Protein AF-A0A7S0VLB4-F1 (afdb_monomer_lite)

Secondary structure (DSSP, 8-state):
-PPPPPPP----------TT--------------PPPPPPP-----HHHHHHHHHHS-S--BTTB----HHHHHHHH---S---HHHHHHHHHS-PPP---HHHHHHHHHT--S--S---SS------TTSHHHHHHHHHHHHHHHHHHHHHHTHHHHHHHHHHHHT--HHHHHHPPP-

Organism: NCBI:txid51329

Foldseek 3Di:
DDDDDDDDDDDDDDDDDDPPDDDDDDDDDDDPPPDPPDDPDPPPPPVVVLVLCVVQAPNDDDPPDDDHDLLNVLVVQDDDPDSDLQRSCCVQVVDGADDDDPVVLVCLLQLNDPDCPDPPVDDPDDSPPPRNVVSVVSVVVSVVSSVVSCVSSCPQVVLVVVCVVVVHDSVCSSRDDDD

pLDDT: mean 72.42, std 20.47, range [33.12, 95.69]

Sequence (179 aa):
PPLPPPPSYDHHHQDQSNPYAIKASEPNPTTHHTLPPTPPPPTTTNDSKDSWALNHNCAINLSGRLILNGWRLMRGELKLQSFSLEAVAAAALGRVIPSFPPSVMAKWFRGEDPHPSHQTPSAPLQRTKTSRWRCLKHLAVRTRCTLVILDQLDILGRAAEMARTYGIDLNAVLTRGSQ

InterPro domains:
  IPR012337 Ribonuclease H-like superfamily [SSF53098] (45-179)
  IPR030559 DNA polymerase zeta catalytic subunit [PTHR45812] (46-179)
  IPR036397 Ribonuclease H superfamily [G3DSA:3.30.420.10] (30-179)

Structure (mmCIF, N/CA/C/O backbone):
data_AF-A0A7S0VLB4-F1
#
_entry.id   AF-A0A7S0VLB4-F1
#
loop_
_atom_site.group_PDB
_atom_site.id
_atom_site.type_symbol
_atom_site.label_atom_id
_atom_site.label_alt_id
_atom_site.label_comp_id
_atom_site.label_asym_id
_atom_site.label_entity_id
_atom_site.label_seq_id
_atom_site.pdbx_PDB_ins_code
_atom_site.Cartn_x
_atom_site.Cartn_y
_atom_site.Cartn_z
_atom_site.occupancy
_atom_site.B_iso_or_equiv
_atom_site.auth_seq_id
_atom_site.auth_comp_id
_atom_site.auth_asym_id
_atom_site.auth_atom_id
_atom_site.pdbx_PDB_model_num
ATOM 1 N N . PRO A 1 1 ? 41.971 6.106 68.421 1.00 50.34 1 PRO A N 1
ATOM 2 C CA . PRO A 1 1 ? 43.074 5.114 68.368 1.00 50.34 1 PRO A CA 1
ATOM 3 C C . PRO A 1 1 ? 43.172 4.505 66.957 1.00 50.34 1 PRO A C 1
ATOM 5 O O . PRO A 1 1 ? 42.191 3.927 66.497 1.00 50.34 1 PRO A O 1
ATOM 8 N N . PRO A 1 2 ? 44.281 4.726 66.231 1.00 52.22 2 PRO A N 1
ATOM 9 C CA . PRO A 1 2 ? 44.444 4.245 64.861 1.00 52.22 2 PRO A CA 1
ATOM 10 C C . PRO A 1 2 ? 44.832 2.757 64.824 1.00 52.22 2 PRO A C 1
ATOM 12 O O . PRO A 1 2 ? 45.517 2.262 65.718 1.00 52.22 2 PRO A O 1
ATOM 15 N N . LEU A 1 3 ? 44.356 2.055 63.794 1.00 59.00 3 LEU A N 1
ATOM 16 C CA . LEU 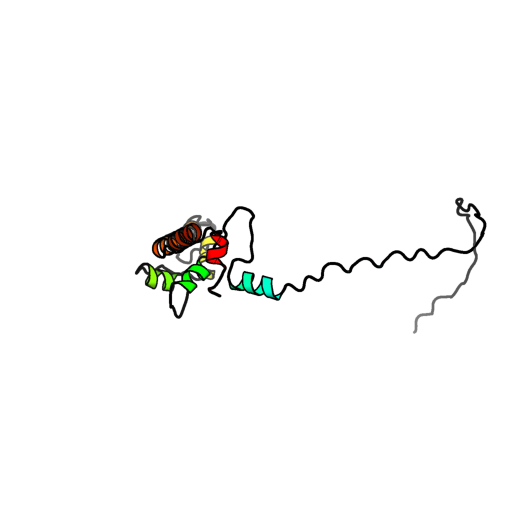A 1 3 ? 44.634 0.640 63.521 1.00 59.00 3 LEU A CA 1
ATOM 17 C C . LEU A 1 3 ? 46.099 0.430 63.072 1.00 59.00 3 LEU A C 1
ATOM 19 O O . LEU A 1 3 ? 46.639 1.302 62.388 1.00 59.00 3 LEU A O 1
ATOM 23 N N . PRO A 1 4 ? 46.741 -0.702 63.423 1.00 69.50 4 PRO A N 1
ATOM 24 C CA . PRO A 1 4 ? 48.132 -0.977 63.062 1.00 69.50 4 PRO A CA 1
ATOM 25 C C . PRO A 1 4 ? 48.292 -1.449 61.598 1.00 69.50 4 PRO A C 1
ATOM 27 O O . PRO A 1 4 ? 47.367 -2.053 61.048 1.00 69.50 4 PRO A O 1
ATOM 30 N N . PRO A 1 5 ? 49.457 -1.205 60.962 1.00 68.12 5 PRO A N 1
ATOM 31 C CA . PRO A 1 5 ? 49.739 -1.637 59.591 1.00 68.12 5 PRO A CA 1
ATOM 32 C C . PRO A 1 5 ? 50.085 -3.139 59.498 1.00 68.12 5 PRO A C 1
ATOM 34 O O . PRO A 1 5 ? 50.626 -3.699 60.456 1.00 68.12 5 PRO A O 1
ATOM 37 N N . PRO A 1 6 ? 49.818 -3.803 58.354 1.00 64.25 6 PRO A N 1
ATOM 38 C CA . PRO A 1 6 ? 50.181 -5.203 58.146 1.00 64.25 6 PRO A CA 1
ATOM 39 C C . PRO A 1 6 ? 51.679 -5.387 57.815 1.00 64.25 6 PRO A C 1
ATOM 41 O O . PRO A 1 6 ? 52.291 -4.493 57.225 1.00 64.25 6 PRO A O 1
ATOM 44 N N . PRO A 1 7 ? 52.276 -6.543 58.172 1.00 52.00 7 PRO A N 1
ATOM 45 C CA . PRO A 1 7 ? 53.705 -6.798 58.015 1.00 52.00 7 PRO A CA 1
ATOM 46 C C . PRO A 1 7 ? 54.086 -7.220 56.588 1.00 52.00 7 PRO A C 1
ATOM 48 O O . PRO A 1 7 ? 53.443 -8.077 55.983 1.00 52.00 7 PRO A O 1
ATOM 51 N N . SER A 1 8 ? 55.190 -6.659 56.093 1.00 44.50 8 SER A N 1
ATOM 52 C CA . SER A 1 8 ? 55.935 -7.159 54.935 1.00 44.50 8 SER A CA 1
ATOM 53 C C . SER A 1 8 ? 56.694 -8.429 55.313 1.00 44.50 8 SER A C 1
ATOM 55 O O . SER A 1 8 ? 57.461 -8.397 56.273 1.00 44.50 8 SER A O 1
ATOM 57 N N . TYR A 1 9 ? 56.543 -9.511 54.546 1.00 40.62 9 TYR A N 1
ATOM 58 C CA . TYR A 1 9 ? 57.509 -10.611 54.543 1.00 40.62 9 TYR A CA 1
ATOM 59 C C . TYR A 1 9 ? 57.720 -11.145 53.129 1.00 40.62 9 TYR A C 1
ATOM 61 O O . TYR A 1 9 ? 56.788 -11.576 52.452 1.00 40.62 9 TYR A O 1
ATOM 69 N N . ASP A 1 10 ? 58.983 -11.065 52.726 1.00 33.12 10 ASP A N 1
ATOM 70 C CA . ASP A 1 10 ? 59.557 -11.517 51.471 1.00 33.12 10 ASP A CA 1
ATOM 71 C C . ASP A 1 10 ? 60.026 -12.979 51.591 1.00 33.12 10 ASP A C 1
ATOM 73 O O . ASP A 1 10 ? 60.598 -13.371 52.605 1.00 33.12 10 ASP A O 1
ATOM 77 N N . HIS A 1 11 ? 59.766 -13.732 50.519 1.00 41.62 11 HIS A N 1
ATOM 78 C CA . HIS A 1 11 ? 60.449 -14.909 49.963 1.00 41.62 11 HIS A CA 1
ATOM 79 C C . HIS A 1 11 ? 61.017 -16.011 50.877 1.00 41.62 11 HIS A C 1
ATOM 81 O O . HIS A 1 11 ? 62.011 -15.816 51.560 1.00 41.62 11 HIS A O 1
ATOM 87 N N . HIS A 1 12 ? 60.567 -17.252 50.637 1.00 35.38 12 HIS A N 1
ATOM 88 C CA . HIS A 1 12 ? 61.492 -18.350 50.320 1.00 35.38 12 HIS A CA 1
ATOM 89 C C . HIS A 1 12 ? 60.849 -19.393 49.385 1.00 35.38 12 HIS A C 1
ATOM 91 O O . HIS A 1 12 ? 59.741 -19.873 49.607 1.00 35.38 12 HIS A O 1
ATOM 97 N N . HIS A 1 13 ? 61.579 -19.688 48.307 1.00 38.69 13 HIS A N 1
ATOM 98 C CA . HIS A 1 13 ? 61.313 -20.668 47.255 1.00 38.69 13 HIS A CA 1
ATOM 99 C C . HIS A 1 13 ? 61.199 -22.114 47.752 1.00 38.69 13 HIS A C 1
ATOM 101 O O . HIS A 1 13 ? 62.039 -22.552 48.534 1.00 38.69 13 HIS A O 1
ATOM 107 N N . GLN A 1 14 ? 60.320 -22.900 47.112 1.00 34.94 14 GLN A N 1
ATOM 108 C CA . GLN A 1 14 ? 60.668 -24.278 46.753 1.00 34.94 14 GLN A CA 1
ATOM 109 C C . GLN A 1 14 ? 59.966 -24.760 45.469 1.00 34.94 14 GLN A C 1
ATOM 111 O O . GLN A 1 14 ? 58.791 -25.105 45.440 1.00 34.94 14 GLN A O 1
ATOM 116 N N . ASP A 1 15 ? 60.756 -24.664 44.403 1.00 36.16 15 ASP A N 1
ATOM 117 C CA . ASP A 1 15 ? 60.925 -25.531 43.232 1.00 36.16 15 ASP A CA 1
ATOM 118 C C . ASP A 1 15 ? 60.115 -26.848 43.161 1.00 36.16 15 ASP A C 1
ATOM 120 O O . ASP A 1 15 ? 60.320 -27.745 43.978 1.00 36.16 15 ASP A O 1
ATOM 124 N N . GLN A 1 16 ? 59.290 -26.990 42.111 1.00 35.81 16 GLN A N 1
ATOM 125 C CA . GLN A 1 16 ? 59.043 -28.259 41.405 1.00 35.81 16 GLN A CA 1
ATOM 126 C C . GLN A 1 16 ? 58.856 -28.003 39.894 1.00 35.81 16 GLN A C 1
ATOM 128 O O . GLN A 1 16 ? 57.765 -27.709 39.406 1.00 35.81 16 GLN A O 1
ATOM 133 N N . SER A 1 17 ? 59.980 -28.046 39.175 1.00 39.81 17 SER A N 1
ATOM 134 C CA . SER A 1 17 ? 60.198 -28.753 37.897 1.00 39.81 17 SER A CA 1
ATOM 135 C C . SER A 1 17 ? 58.987 -29.043 36.979 1.00 39.81 17 SER A C 1
ATOM 137 O O . SER A 1 17 ? 58.239 -30.002 37.155 1.00 39.81 17 SER A O 1
ATOM 139 N N . ASN A 1 18 ? 58.886 -28.286 35.878 1.00 40.72 18 ASN A N 1
ATOM 140 C CA . ASN A 1 18 ? 58.025 -28.604 34.731 1.00 40.72 18 ASN A CA 1
ATOM 141 C C . ASN A 1 18 ? 58.748 -29.577 33.757 1.00 40.72 18 ASN A C 1
ATOM 143 O O . ASN A 1 18 ? 59.785 -29.205 33.198 1.00 40.72 18 ASN A O 1
ATOM 147 N N . PRO A 1 19 ? 58.233 -30.799 33.517 1.00 41.47 19 PRO A N 1
ATOM 148 C CA . PRO A 1 19 ? 58.947 -31.894 32.844 1.00 41.47 19 PRO A CA 1
ATOM 149 C C . PRO A 1 19 ? 58.933 -31.872 31.298 1.00 41.47 19 PRO A C 1
ATOM 151 O O . PRO A 1 19 ? 59.126 -32.913 30.676 1.00 41.47 19 PRO A O 1
ATOM 154 N N . TYR A 1 20 ? 58.758 -30.716 30.649 1.00 39.53 20 TYR A N 1
ATOM 155 C CA . TYR A 1 20 ? 58.714 -30.619 29.174 1.00 39.53 20 TYR A CA 1
ATOM 156 C C . TYR A 1 20 ? 59.850 -29.802 28.534 1.00 39.53 20 TYR A C 1
ATOM 158 O O . TYR A 1 20 ? 59.762 -29.409 27.372 1.00 39.53 20 TYR A O 1
ATOM 166 N N . ALA A 1 21 ? 60.950 -29.556 29.248 1.00 40.06 21 ALA A N 1
ATOM 167 C CA . ALA A 1 21 ? 62.100 -28.852 28.683 1.00 40.06 21 ALA A CA 1
ATOM 168 C C . ALA A 1 21 ? 62.974 -29.781 27.816 1.00 40.06 21 ALA A C 1
ATOM 170 O O . ALA A 1 21 ? 63.920 -30.398 28.306 1.00 40.06 21 ALA A O 1
ATOM 171 N N . ILE A 1 22 ? 62.698 -29.842 26.509 1.00 41.31 22 ILE A N 1
ATOM 172 C CA . ILE A 1 22 ? 63.667 -30.320 25.512 1.00 41.31 22 ILE A CA 1
ATOM 173 C C . ILE A 1 22 ? 64.403 -29.111 24.928 1.00 41.31 22 ILE A C 1
ATOM 175 O O . ILE A 1 22 ? 63.815 -28.254 24.272 1.00 41.31 22 ILE A O 1
ATOM 179 N N . LYS A 1 23 ? 65.713 -29.051 25.203 1.00 45.94 23 LYS A N 1
ATOM 180 C CA . LYS A 1 23 ? 66.673 -28.107 24.619 1.00 45.94 23 LYS A CA 1
ATOM 181 C C . LYS A 1 23 ? 66.779 -28.340 23.112 1.00 45.94 23 LYS A C 1
ATOM 183 O O . LYS A 1 23 ? 67.148 -29.436 22.699 1.00 45.94 23 LYS A O 1
ATOM 188 N N . ALA A 1 24 ? 66.561 -27.295 22.320 1.00 35.41 24 ALA A N 1
ATOM 189 C CA . ALA A 1 24 ? 66.939 -27.267 20.914 1.00 35.41 24 ALA A CA 1
ATOM 190 C C . ALA A 1 24 ? 67.844 -26.057 20.638 1.00 35.41 24 ALA A C 1
ATOM 192 O O . ALA A 1 24 ? 67.528 -24.920 20.971 1.00 35.41 24 ALA A O 1
ATOM 193 N N . SER A 1 25 ? 69.000 -26.397 20.083 1.00 38.03 25 SER A N 1
ATOM 194 C CA . SER A 1 25 ? 70.101 -25.609 19.532 1.00 38.03 25 SER A CA 1
ATOM 195 C C . SER A 1 25 ? 69.702 -24.418 18.654 1.00 38.03 25 SER A C 1
ATOM 197 O O . SER A 1 25 ? 68.853 -24.563 17.778 1.00 38.03 25 SER A O 1
ATOM 199 N N . GLU A 1 26 ? 70.431 -23.305 18.769 1.00 43.41 26 GLU A N 1
ATOM 200 C CA . GLU A 1 26 ? 70.599 -22.363 17.650 1.00 43.41 26 GLU A CA 1
ATOM 201 C C . GLU A 1 26 ? 71.371 -23.063 16.515 1.00 43.41 26 GLU A C 1
ATOM 203 O O . GLU A 1 26 ? 72.359 -23.753 16.795 1.00 43.41 26 GLU A O 1
ATOM 208 N N . PRO A 1 27 ? 70.926 -22.947 15.246 1.00 40.59 27 PRO A N 1
ATOM 209 C CA . PRO A 1 27 ? 71.778 -22.222 14.295 1.00 40.59 27 PRO A CA 1
ATOM 210 C C . PRO A 1 27 ? 71.073 -21.493 13.119 1.00 40.59 27 PRO A C 1
ATOM 212 O O . PRO A 1 27 ? 70.101 -21.965 12.538 1.00 40.59 27 PRO A O 1
ATOM 215 N N . ASN A 1 28 ? 71.771 -20.432 12.691 1.00 35.97 28 ASN A N 1
ATOM 216 C CA . ASN A 1 28 ? 71.929 -19.812 11.360 1.00 35.97 28 ASN A CA 1
ATOM 217 C C . ASN A 1 28 ? 70.902 -18.806 10.773 1.00 35.97 28 ASN A C 1
ATOM 219 O O . ASN A 1 28 ? 69.692 -18.991 10.878 1.00 35.97 28 ASN A O 1
ATOM 223 N N . PRO A 1 29 ? 71.399 -17.735 10.102 1.00 48.44 29 PRO A N 1
ATOM 224 C CA . PRO A 1 29 ? 70.604 -16.639 9.568 1.00 48.44 29 PRO A CA 1
ATOM 225 C C . PRO A 1 29 ? 70.141 -16.909 8.127 1.00 48.44 29 PRO A C 1
ATOM 227 O O . PRO A 1 29 ? 70.712 -17.736 7.419 1.00 48.44 29 PRO A O 1
ATOM 230 N N . THR A 1 30 ? 69.223 -16.058 7.657 1.00 42.00 30 THR A N 1
ATOM 231 C CA . THR A 1 30 ? 68.849 -15.819 6.244 1.00 42.00 30 THR A CA 1
ATOM 232 C C . THR A 1 30 ? 67.647 -16.618 5.732 1.00 42.00 30 THR A C 1
ATOM 234 O O . THR A 1 30 ? 67.762 -17.775 5.343 1.00 42.00 30 THR A O 1
ATOM 237 N N . THR A 1 31 ? 66.480 -15.965 5.659 1.00 37.97 31 THR A N 1
ATOM 238 C CA . THR A 1 31 ? 65.832 -15.508 4.404 1.00 37.97 31 THR A CA 1
ATOM 239 C C . THR A 1 31 ? 64.497 -14.845 4.777 1.00 37.97 31 THR A C 1
ATOM 241 O O . THR A 1 31 ? 63.550 -15.521 5.168 1.00 37.97 31 THR A O 1
ATOM 244 N N . HIS A 1 32 ? 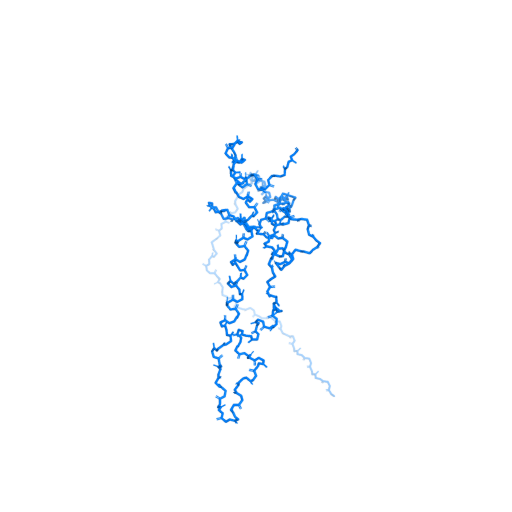64.399 -13.514 4.681 1.00 44.56 32 HIS A N 1
ATOM 245 C CA . HIS A 1 32 ? 63.121 -12.809 4.830 1.00 44.56 32 HIS A CA 1
ATOM 246 C C . HIS A 1 32 ? 62.245 -13.073 3.595 1.00 44.56 32 HIS A C 1
ATOM 248 O O . HIS A 1 32 ? 62.312 -12.338 2.614 1.00 44.56 32 HIS A O 1
ATOM 254 N N . HIS A 1 33 ? 61.409 -14.110 3.634 1.00 49.22 33 HIS A N 1
ATOM 255 C CA . HIS A 1 33 ? 60.245 -14.180 2.753 1.00 49.22 33 HIS A CA 1
ATOM 256 C C . HIS A 1 33 ? 59.126 -13.341 3.372 1.00 49.22 33 HIS A C 1
ATOM 258 O O . HIS A 1 33 ? 58.332 -13.817 4.181 1.00 49.22 33 HIS A O 1
ATOM 264 N N . THR A 1 34 ? 59.096 -12.058 3.024 1.00 47.91 34 THR A N 1
ATOM 265 C CA . THR A 1 34 ? 57.988 -11.158 3.346 1.00 47.91 34 THR A CA 1
ATOM 266 C C . THR A 1 34 ? 56.744 -11.661 2.612 1.00 47.91 34 THR A C 1
ATOM 268 O O . THR A 1 34 ? 56.666 -11.578 1.387 1.00 47.91 34 THR A O 1
ATOM 271 N N . LEU A 1 35 ? 55.781 -12.226 3.343 1.00 53.62 35 LEU A N 1
ATOM 272 C CA . LEU A 1 35 ? 54.439 -12.473 2.811 1.00 53.62 35 LEU A CA 1
ATOM 273 C C . LEU A 1 35 ? 53.854 -11.129 2.339 1.00 53.62 35 LEU A C 1
ATOM 275 O O . LEU A 1 35 ? 54.028 -10.127 3.042 1.00 53.62 35 LEU A O 1
ATOM 279 N N . PRO A 1 36 ? 53.181 -11.061 1.175 1.00 64.06 36 PRO A N 1
ATOM 280 C CA . PRO A 1 36 ? 52.512 -9.833 0.772 1.00 64.06 36 PRO A CA 1
ATOM 281 C C . PRO A 1 36 ? 51.453 -9.465 1.824 1.00 64.06 36 PRO A C 1
ATOM 283 O O . PRO A 1 36 ? 50.806 -10.366 2.369 1.00 64.06 36 PRO A O 1
ATOM 286 N N . PRO A 1 37 ? 51.263 -8.168 2.128 1.00 62.50 37 PRO A N 1
ATOM 287 C CA . PRO A 1 37 ? 50.207 -7.747 3.034 1.00 62.50 37 PRO A CA 1
ATOM 288 C C . PRO A 1 37 ? 48.868 -8.248 2.493 1.00 62.50 37 PRO A C 1
ATOM 290 O O . PRO A 1 37 ? 48.553 -8.077 1.313 1.00 62.50 37 PRO A O 1
ATOM 293 N N . THR A 1 38 ? 48.093 -8.895 3.360 1.00 61.81 38 THR A N 1
ATOM 294 C CA . THR A 1 38 ? 46.704 -9.248 3.080 1.00 61.81 38 THR A CA 1
ATOM 295 C C . THR A 1 38 ? 45.971 -7.995 2.599 1.00 61.81 38 THR A C 1
ATOM 297 O O . THR A 1 38 ? 46.117 -6.938 3.225 1.00 61.81 38 THR A O 1
ATOM 300 N N . PRO A 1 39 ? 45.199 -8.066 1.497 1.00 66.00 39 PRO A N 1
ATOM 301 C CA . PRO A 1 39 ? 44.381 -6.933 1.104 1.00 66.00 39 PRO A CA 1
ATOM 302 C C . PRO A 1 39 ? 43.461 -6.588 2.283 1.00 66.00 39 PRO A C 1
ATOM 304 O O . PRO A 1 39 ? 42.949 -7.509 2.935 1.00 66.00 39 PRO A O 1
ATOM 307 N N . PRO A 1 40 ? 43.262 -5.295 2.599 1.00 69.31 40 PRO A N 1
ATOM 308 C CA . PRO A 1 40 ? 42.274 -4.922 3.595 1.00 69.31 40 PRO A CA 1
ATOM 309 C C . PRO A 1 40 ? 40.927 -5.549 3.203 1.00 69.31 40 PRO A C 1
ATOM 311 O O . PRO A 1 40 ? 40.657 -5.698 2.002 1.00 69.31 40 PRO A O 1
ATOM 314 N N . PRO A 1 41 ? 40.084 -5.937 4.182 1.00 65.94 41 PRO A N 1
ATOM 315 C CA . PRO A 1 41 ? 38.727 -6.375 3.876 1.00 65.94 41 PRO A CA 1
ATOM 316 C C . PRO A 1 41 ? 38.094 -5.326 2.960 1.00 65.94 41 PRO A C 1
ATOM 318 O O . PRO A 1 41 ? 38.409 -4.144 3.127 1.00 65.94 41 PRO A O 1
ATOM 321 N N . PRO A 1 42 ? 37.264 -5.713 1.977 1.00 50.53 42 PRO A N 1
ATOM 322 C CA . PRO A 1 42 ? 36.632 -4.742 1.106 1.00 50.53 42 PRO A CA 1
ATOM 323 C C . PRO A 1 42 ? 35.830 -3.775 1.976 1.00 50.53 42 PRO A C 1
ATOM 325 O O . PRO A 1 42 ? 34.706 -4.058 2.382 1.00 50.53 42 PRO A O 1
ATOM 328 N N . THR A 1 43 ? 36.411 -2.612 2.259 1.00 55.97 43 THR A N 1
ATOM 329 C CA . THR A 1 43 ? 35.673 -1.425 2.653 1.00 55.97 43 THR A CA 1
ATOM 330 C C . THR A 1 43 ? 34.988 -0.972 1.378 1.00 55.97 43 THR A C 1
ATOM 332 O O . THR A 1 43 ? 35.427 -0.051 0.696 1.00 55.97 43 THR A O 1
ATOM 335 N N . THR A 1 44 ? 33.941 -1.693 0.985 1.00 47.22 44 THR A N 1
ATOM 336 C CA . THR A 1 44 ? 32.976 -1.192 0.021 1.00 47.22 44 THR A CA 1
ATOM 337 C C . THR A 1 44 ? 32.207 -0.091 0.725 1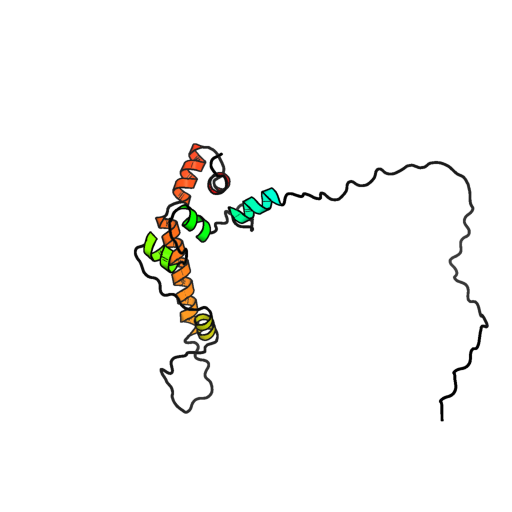.00 47.22 44 THR A C 1
ATOM 339 O O . THR A 1 44 ? 31.126 -0.309 1.259 1.00 47.22 44 THR A O 1
ATOM 342 N N . THR A 1 45 ? 32.778 1.109 0.714 1.00 48.81 45 THR A N 1
ATOM 343 C CA . THR A 1 45 ? 32.033 2.365 0.702 1.00 48.81 45 THR A CA 1
ATOM 344 C C . THR A 1 45 ? 31.162 2.368 -0.553 1.00 48.81 45 THR A C 1
ATOM 346 O O . THR A 1 45 ? 31.475 2.969 -1.576 1.00 48.81 45 THR A O 1
ATOM 349 N N . ASN A 1 46 ? 30.066 1.618 -0.493 1.00 49.31 46 ASN A N 1
ATOM 350 C CA . ASN A 1 46 ? 28.973 1.668 -1.455 1.00 49.31 46 ASN A CA 1
ATOM 351 C C . ASN A 1 46 ? 27.734 2.305 -0.809 1.00 49.31 46 ASN A C 1
ATOM 353 O O . ASN A 1 46 ? 26.616 2.105 -1.281 1.00 49.31 46 ASN A O 1
ATOM 357 N N . ASP A 1 47 ? 27.944 3.122 0.229 1.00 53.03 47 ASP A N 1
ATOM 358 C CA . ASP A 1 47 ? 26.895 3.857 0.943 1.00 53.03 47 ASP A CA 1
ATOM 359 C C . ASP A 1 47 ? 25.992 4.636 -0.025 1.00 53.03 47 ASP A C 1
ATOM 361 O O . ASP A 1 47 ? 24.786 4.751 0.190 1.00 53.03 47 ASP A O 1
ATOM 365 N N . SER A 1 48 ? 26.546 5.114 -1.143 1.00 52.75 48 SER A N 1
ATOM 366 C CA . SER A 1 48 ? 25.828 5.881 -2.165 1.00 52.75 48 SER A CA 1
ATOM 367 C C . SER A 1 48 ? 24.816 5.049 -2.966 1.00 52.75 48 SER A C 1
ATOM 369 O O . SER A 1 48 ? 23.709 5.520 -3.233 1.00 52.75 48 SER A O 1
ATOM 371 N N . LYS A 1 49 ? 25.167 3.814 -3.361 1.00 52.88 49 LYS A N 1
ATOM 372 C CA . LYS A 1 49 ? 24.261 2.931 -4.125 1.00 52.88 49 LYS A CA 1
ATOM 373 C C . LYS A 1 49 ? 23.192 2.323 -3.224 1.00 52.88 49 LYS A C 1
ATOM 375 O O . LYS A 1 49 ? 22.029 2.260 -3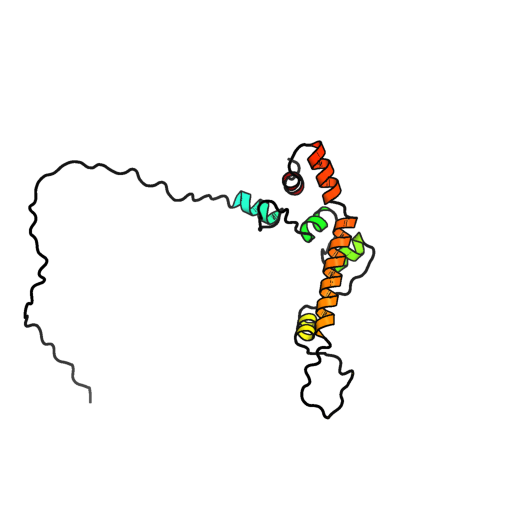.627 1.00 52.88 49 LYS A O 1
ATOM 380 N N . ASP A 1 50 ? 23.566 1.970 -1.999 1.00 56.66 50 ASP A N 1
ATOM 381 C CA . ASP A 1 50 ? 22.634 1.416 -1.020 1.00 56.66 50 ASP A CA 1
ATOM 382 C C . ASP A 1 50 ? 21.647 2.483 -0.534 1.00 56.66 50 ASP A C 1
ATOM 384 O O . ASP A 1 50 ? 20.448 2.219 -0.467 1.00 56.66 50 ASP A O 1
ATOM 388 N N . SER A 1 51 ? 22.085 3.732 -0.339 1.00 55.47 51 SER A N 1
ATOM 389 C CA . SER A 1 51 ? 21.187 4.846 0.003 1.00 55.47 51 SER A CA 1
ATOM 390 C C . SER A 1 51 ? 20.131 5.110 -1.072 1.00 55.47 51 SER A C 1
ATOM 392 O O . SER A 1 51 ? 18.968 5.347 -0.744 1.00 55.47 51 SER A O 1
ATOM 394 N N . TRP A 1 52 ? 20.485 5.029 -2.362 1.00 57.56 52 TRP A N 1
ATOM 395 C CA . TRP A 1 52 ? 19.494 5.182 -3.430 1.00 57.56 52 TRP A CA 1
ATOM 396 C C . TRP A 1 52 ? 18.505 4.013 -3.449 1.00 57.56 52 TRP A C 1
ATOM 398 O O . TRP A 1 52 ? 17.304 4.256 -3.544 1.00 57.56 52 TRP A O 1
ATOM 408 N N . ALA A 1 53 ? 18.969 2.770 -3.284 1.00 58.91 53 ALA A N 1
ATOM 409 C CA . ALA A 1 53 ? 18.099 1.594 -3.237 1.00 58.91 53 ALA A CA 1
ATOM 410 C C . ALA A 1 53 ? 17.158 1.608 -2.018 1.00 58.91 53 ALA A C 1
ATOM 412 O O . ALA A 1 53 ? 15.972 1.321 -2.161 1.00 58.91 53 ALA A O 1
ATOM 413 N N . LEU A 1 54 ? 17.635 2.034 -0.845 1.00 59.88 54 LEU A N 1
ATOM 414 C CA . LEU A 1 54 ? 16.810 2.267 0.348 1.00 59.88 54 LEU A CA 1
ATOM 415 C C . LEU A 1 54 ? 15.755 3.348 0.097 1.00 59.88 54 LEU A C 1
ATOM 417 O O . LEU A 1 54 ? 14.605 3.238 0.532 1.00 59.88 54 LEU A O 1
ATOM 421 N N . ASN A 1 55 ? 16.145 4.391 -0.636 1.00 60.31 55 ASN A N 1
ATOM 422 C CA . ASN A 1 55 ? 15.306 5.547 -0.881 1.00 60.31 55 ASN A CA 1
ATOM 423 C C . ASN A 1 55 ? 14.463 5.454 -2.156 1.00 60.31 55 ASN A C 1
ATOM 425 O O . ASN A 1 55 ? 13.643 6.346 -2.337 1.00 60.31 55 ASN A O 1
ATOM 429 N N . HIS A 1 56 ? 14.574 4.388 -2.963 1.00 59.69 56 HIS A N 1
ATOM 430 C CA . HIS A 1 56 ? 13.762 4.121 -4.171 1.00 59.69 56 HIS A CA 1
ATOM 431 C C . HIS A 1 56 ? 13.034 2.769 -4.141 1.00 59.69 56 HIS A C 1
ATOM 433 O O . HIS A 1 56 ? 11.955 2.650 -4.719 1.00 59.69 56 HIS A O 1
ATOM 439 N N . ASN A 1 57 ? 13.520 1.804 -3.361 1.00 68.19 57 ASN A N 1
ATOM 440 C CA . ASN A 1 57 ? 12.962 0.462 -3.238 1.00 68.19 57 ASN A CA 1
ATOM 441 C C . ASN A 1 57 ? 12.761 0.051 -1.762 1.00 68.19 57 ASN A C 1
ATOM 443 O O . ASN A 1 57 ? 12.751 0.881 -0.847 1.00 68.19 57 ASN A O 1
ATOM 447 N N . CYS A 1 58 ? 12.531 -1.241 -1.531 1.00 69.50 58 CYS A N 1
ATOM 448 C CA . CYS A 1 58 ? 12.585 -1.880 -0.224 1.00 69.50 58 CYS A CA 1
ATOM 449 C C . CYS A 1 58 ? 14.045 -2.212 0.134 1.00 69.50 58 CYS A C 1
ATOM 451 O O . CYS A 1 58 ? 14.781 -2.709 -0.712 1.00 69.50 58 CYS A O 1
ATOM 453 N N . ALA A 1 59 ? 14.441 -2.021 1.397 1.00 70.31 59 ALA A N 1
ATOM 454 C CA . ALA A 1 59 ? 15.757 -2.441 1.908 1.00 70.31 59 ALA A CA 1
ATOM 455 C C . ALA A 1 59 ? 15.963 -3.967 1.891 1.00 70.31 59 ALA A C 1
ATOM 457 O O . ALA A 1 59 ? 17.079 -4.468 1.981 1.00 70.31 59 ALA A O 1
ATOM 458 N N . ILE A 1 60 ? 14.858 -4.709 1.834 1.00 78.88 60 ILE A N 1
ATOM 459 C CA . ILE A 1 60 ? 14.832 -6.163 1.900 1.00 78.88 60 ILE A CA 1
ATOM 460 C C . ILE A 1 60 ? 14.882 -6.690 0.468 1.00 78.88 60 ILE A C 1
ATOM 462 O O . ILE A 1 60 ? 14.054 -6.304 -0.358 1.00 78.88 60 ILE A O 1
ATOM 466 N N . ASN A 1 61 ? 15.822 -7.591 0.193 1.00 79.31 61 ASN A N 1
ATOM 467 C CA . ASN A 1 61 ? 15.914 -8.313 -1.070 1.00 79.31 61 ASN A CA 1
ATOM 468 C C . ASN A 1 61 ? 15.750 -9.815 -0.809 1.00 79.31 61 ASN A C 1
ATOM 470 O O . ASN A 1 61 ? 16.398 -10.372 0.076 1.00 79.31 61 ASN A O 1
ATOM 474 N N . LEU A 1 62 ? 14.875 -10.465 -1.573 1.00 83.88 62 LEU A N 1
ATOM 475 C CA . LEU A 1 62 ? 14.656 -11.906 -1.527 1.00 83.88 62 LEU A CA 1
ATOM 476 C C . LEU A 1 62 ? 14.853 -12.456 -2.936 1.00 83.88 62 LEU A C 1
ATOM 478 O O . LEU A 1 62 ? 14.109 -12.108 -3.851 1.00 83.88 62 LEU A O 1
ATOM 482 N N . SER A 1 63 ? 15.840 -13.335 -3.107 1.00 85.12 63 SER A N 1
ATOM 483 C CA . SER A 1 63 ? 16.114 -13.940 -4.413 1.00 85.12 63 SER A CA 1
ATOM 484 C C . SER A 1 63 ? 14.867 -14.647 -4.960 1.00 85.12 63 SER A C 1
ATOM 486 O O . SER A 1 63 ? 14.198 -15.395 -4.243 1.00 85.12 63 SER A O 1
ATOM 488 N N . GLY A 1 64 ? 14.520 -14.363 -6.217 1.00 86.62 64 GLY A N 1
ATOM 489 C CA . GLY A 1 64 ? 13.341 -14.913 -6.894 1.00 86.62 64 GLY A CA 1
ATOM 490 C C . GLY A 1 64 ? 11.989 -14.337 -6.452 1.00 86.62 64 GLY A C 1
ATOM 491 O O . GLY A 1 64 ? 10.957 -14.786 -6.948 1.00 86.62 64 GLY A O 1
ATOM 492 N N . ARG A 1 65 ? 11.949 -13.356 -5.538 1.00 89.75 65 ARG A N 1
ATOM 493 C CA . ARG A 1 65 ? 10.703 -12.708 -5.096 1.00 89.75 65 ARG A CA 1
ATOM 494 C C . ARG A 1 65 ? 10.784 -11.199 -5.276 1.00 89.75 65 ARG A C 1
ATOM 496 O O . ARG A 1 65 ? 11.694 -10.547 -4.779 1.00 89.75 65 ARG A O 1
ATOM 503 N N . LEU A 1 66 ? 9.773 -10.634 -5.926 1.00 87.75 66 LEU A N 1
ATOM 504 C CA . LEU A 1 66 ? 9.628 -9.189 -6.032 1.00 87.75 66 LEU A CA 1
ATOM 505 C C . LEU A 1 66 ? 8.997 -8.638 -4.747 1.00 87.75 66 LEU A C 1
ATOM 507 O O . LEU A 1 66 ? 7.873 -9.005 -4.401 1.00 87.75 66 LEU A O 1
ATOM 511 N N . ILE A 1 67 ? 9.714 -7.761 -4.042 1.00 89.25 67 ILE A N 1
ATOM 512 C CA . ILE A 1 67 ? 9.198 -7.072 -2.853 1.00 89.25 67 ILE A CA 1
ATOM 513 C C . ILE A 1 67 ? 8.791 -5.660 -3.239 1.00 89.25 67 ILE A C 1
ATOM 515 O O . ILE A 1 67 ? 9.600 -4.879 -3.734 1.00 89.25 67 ILE A O 1
ATOM 519 N N . LEU A 1 68 ? 7.532 -5.332 -2.969 1.00 87.44 68 LEU A N 1
ATOM 520 C CA . LEU A 1 68 ? 6.936 -4.056 -3.329 1.00 87.44 68 LEU A CA 1
ATOM 521 C C . LEU A 1 68 ? 6.518 -3.295 -2.079 1.00 87.44 68 LEU A C 1
ATOM 523 O O . LEU A 1 68 ? 5.744 -3.786 -1.256 1.00 87.44 68 LEU A O 1
ATOM 527 N N . ASN A 1 69 ? 6.977 -2.054 -1.966 1.00 89.38 69 ASN A N 1
ATOM 528 C CA . ASN A 1 69 ? 6.480 -1.139 -0.954 1.00 89.38 69 ASN A CA 1
ATOM 529 C C . ASN A 1 69 ? 5.275 -0.383 -1.521 1.00 89.38 69 ASN A C 1
ATOM 531 O O . ASN A 1 69 ? 5.430 0.577 -2.278 1.00 89.38 69 ASN A O 1
ATOM 535 N N . GLY A 1 70 ? 4.072 -0.803 -1.127 1.00 88.56 70 GLY A N 1
ATOM 536 C CA . GLY A 1 70 ? 2.832 -0.211 -1.626 1.00 88.56 70 GLY A CA 1
ATOM 537 C C . GLY A 1 70 ? 2.740 1.303 -1.411 1.00 88.56 70 GLY A C 1
ATOM 538 O O . GLY A 1 70 ? 2.255 2.008 -2.287 1.00 88.56 70 GLY A O 1
ATOM 539 N N . TRP A 1 71 ? 3.250 1.837 -0.296 1.00 88.62 71 TRP A N 1
ATOM 540 C CA . TRP A 1 71 ? 3.241 3.285 -0.048 1.00 88.62 71 TRP A CA 1
ATOM 541 C C . TRP A 1 71 ? 4.088 4.057 -1.063 1.00 88.62 71 TRP A C 1
ATOM 543 O O . TRP A 1 71 ? 3.650 5.090 -1.566 1.00 88.62 71 TRP A O 1
ATOM 553 N N . ARG A 1 72 ? 5.272 3.540 -1.410 1.00 86.69 72 ARG A N 1
ATOM 554 C CA . ARG A 1 72 ? 6.155 4.159 -2.412 1.00 86.69 72 ARG A CA 1
ATOM 555 C C . ARG A 1 72 ? 5.533 4.131 -3.804 1.00 86.69 72 ARG A C 1
ATOM 557 O O . ARG A 1 72 ? 5.569 5.142 -4.495 1.00 86.69 72 ARG A O 1
ATOM 564 N N . LEU A 1 73 ? 4.924 3.003 -4.164 1.00 88.56 73 LEU A N 1
ATOM 565 C CA . LEU A 1 73 ? 4.184 2.859 -5.417 1.00 88.56 73 LEU A CA 1
ATOM 566 C C . LEU A 1 73 ? 3.038 3.880 -5.498 1.00 88.56 73 LEU A C 1
ATOM 568 O O . LEU A 1 73 ? 2.946 4.636 -6.457 1.00 88.56 73 LEU A O 1
ATOM 572 N N . MET A 1 74 ? 2.231 3.985 -4.438 1.00 90.00 74 MET A N 1
ATOM 573 C CA . MET A 1 74 ? 1.136 4.959 -4.364 1.00 90.00 74 MET A CA 1
ATOM 574 C C . MET A 1 74 ? 1.633 6.416 -4.407 1.00 90.00 74 MET A C 1
ATOM 576 O O . MET A 1 74 ? 0.971 7.262 -4.999 1.00 90.00 74 MET A O 1
ATOM 580 N N . ARG A 1 75 ? 2.802 6.721 -3.821 1.00 87.56 75 ARG A N 1
ATOM 581 C CA . ARG A 1 75 ? 3.433 8.056 -3.877 1.00 87.56 75 ARG A CA 1
ATOM 582 C C . ARG A 1 75 ? 3.887 8.475 -5.271 1.00 87.56 75 ARG A C 1
ATOM 584 O O . ARG A 1 75 ? 3.877 9.668 -5.550 1.00 87.56 75 ARG A O 1
ATOM 591 N N . GLY A 1 76 ? 4.324 7.529 -6.100 1.00 86.06 76 GLY A N 1
ATOM 592 C CA . GLY A 1 76 ? 4.728 7.817 -7.477 1.00 86.06 76 GLY A CA 1
ATOM 593 C C . GLY A 1 76 ? 3.544 8.195 -8.367 1.00 86.06 76 GLY A C 1
ATOM 594 O O . GLY A 1 76 ? 3.676 9.059 -9.227 1.00 86.06 76 GLY A O 1
ATOM 595 N N . GLU A 1 77 ? 2.381 7.591 -8.120 1.00 88.44 77 GLU A N 1
ATOM 596 C CA . GLU A 1 77 ? 1.189 7.764 -8.958 1.00 88.44 77 GLU A CA 1
ATOM 597 C C . GLU A 1 77 ? 0.261 8.893 -8.486 1.00 88.44 77 GLU A C 1
ATOM 599 O O . GLU A 1 77 ? -0.344 9.595 -9.294 1.00 88.44 77 GLU A O 1
ATOM 604 N N . LEU A 1 78 ? 0.126 9.088 -7.171 1.00 89.19 78 LEU A N 1
ATOM 605 C CA . LEU A 1 78 ? -0.841 10.027 -6.602 1.00 89.19 78 LEU A CA 1
ATOM 606 C C . LEU A 1 78 ? -0.160 11.305 -6.110 1.00 89.19 78 LEU A C 1
ATOM 608 O O . LEU A 1 78 ? 0.787 11.264 -5.329 1.00 89.19 78 LEU A O 1
ATOM 612 N N . LYS A 1 79 ? -0.704 12.465 -6.489 1.00 89.81 79 LYS A N 1
ATOM 613 C CA . LYS A 1 79 ? -0.242 13.782 -6.019 1.00 89.81 79 LYS A CA 1
ATOM 614 C C . LYS A 1 79 ? -1.063 14.247 -4.816 1.00 89.81 79 LYS A C 1
ATOM 616 O O . LYS A 1 79 ? -1.986 15.045 -4.954 1.00 89.81 79 LYS A O 1
ATOM 621 N N . LEU A 1 80 ? -0.736 13.727 -3.633 1.00 89.62 80 LEU A N 1
ATOM 622 C CA . LEU A 1 80 ? -1.417 14.052 -2.373 1.00 89.62 80 LEU A CA 1
ATOM 623 C C . LEU A 1 80 ? -0.507 14.829 -1.413 1.00 89.62 80 LEU A C 1
ATOM 625 O O . LEU A 1 80 ? 0.707 14.649 -1.411 1.00 89.62 80 LEU A O 1
ATOM 629 N N . GLN A 1 81 ? -1.106 15.668 -0.561 1.00 87.50 81 GLN A N 1
ATOM 630 C CA . GLN A 1 81 ? -0.395 16.366 0.525 1.00 87.50 81 GLN A CA 1
ATOM 631 C C . GLN A 1 81 ? -0.089 15.431 1.707 1.00 87.50 81 GLN A C 1
ATOM 633 O O . GLN A 1 81 ? 0.957 15.534 2.341 1.00 87.50 81 GLN A O 1
ATOM 638 N N . SER A 1 82 ? -0.991 14.485 1.983 1.00 87.00 82 SER A N 1
ATOM 639 C CA . SER A 1 82 ? -0.823 13.438 2.992 1.00 87.00 82 SER A CA 1
ATOM 640 C C . SER A 1 82 ? -1.059 12.075 2.355 1.00 87.00 82 SER A C 1
ATOM 642 O O . SER A 1 82 ? -2.050 11.873 1.657 1.00 87.00 82 SER A O 1
ATOM 644 N N . PHE A 1 83 ? -0.155 11.134 2.618 1.00 89.44 83 PHE A N 1
ATOM 645 C CA . PHE A 1 83 ? -0.207 9.769 2.088 1.00 89.44 83 PHE A CA 1
ATOM 646 C C . PHE A 1 83 ? -0.653 8.752 3.143 1.00 89.44 83 PHE A C 1
ATOM 648 O O . PHE A 1 83 ? -0.183 7.612 3.161 1.00 89.44 83 PHE A O 1
ATOM 655 N N . SER A 1 84 ? -1.548 9.158 4.048 1.00 91.25 84 SER A N 1
ATOM 656 C CA . SER A 1 84 ? -2.230 8.193 4.908 1.00 91.25 84 SER A CA 1
ATOM 657 C C . SER A 1 84 ? -3.114 7.273 4.059 1.00 91.25 84 SER A C 1
ATOM 659 O O . SER A 1 84 ? -3.593 7.660 2.990 1.00 91.25 84 SER A O 1
ATOM 661 N N . LEU A 1 85 ? -3.343 6.042 4.522 1.00 90.25 85 LEU A N 1
ATOM 662 C CA . LEU A 1 85 ? -4.152 5.070 3.777 1.00 90.25 85 LEU A CA 1
ATOM 663 C C . LEU A 1 85 ? -5.564 5.604 3.500 1.00 90.25 85 LEU A C 1
ATOM 665 O O . LEU A 1 85 ? -6.145 5.311 2.465 1.00 90.25 85 LEU A O 1
ATOM 669 N N . GLU A 1 86 ? -6.106 6.391 4.422 1.00 92.44 86 GLU A N 1
ATOM 670 C CA . GLU A 1 86 ? -7.429 6.997 4.340 1.00 92.44 86 GLU A CA 1
ATOM 671 C C . GLU A 1 86 ? -7.489 8.063 3.242 1.00 92.44 86 GLU A C 1
ATOM 673 O O . GLU A 1 86 ? -8.420 8.054 2.441 1.00 92.44 86 GLU A O 1
ATOM 678 N N . ALA A 1 87 ? -6.477 8.935 3.166 1.00 92.56 87 ALA A N 1
ATOM 679 C CA . ALA A 1 87 ? -6.377 9.950 2.120 1.00 92.56 87 ALA A CA 1
ATOM 680 C C . ALA A 1 87 ? -6.177 9.306 0.743 1.00 92.56 87 ALA A C 1
ATOM 682 O O . ALA A 1 87 ? -6.837 9.677 -0.226 1.00 92.56 87 ALA A O 1
ATOM 683 N N . VAL A 1 88 ? -5.314 8.290 0.672 1.00 93.38 88 VAL A N 1
ATOM 684 C CA . VAL A 1 88 ? -5.059 7.550 -0.564 1.00 93.38 88 VAL A CA 1
ATOM 685 C C . VAL A 1 88 ? -6.300 6.777 -1.016 1.00 93.38 88 VAL A C 1
ATOM 687 O O . VAL A 1 88 ? -6.639 6.817 -2.191 1.00 93.38 88 VAL A O 1
ATOM 690 N N . ALA A 1 89 ? -7.026 6.125 -0.106 1.00 92.50 89 ALA A N 1
ATOM 691 C CA . ALA A 1 89 ? -8.269 5.431 -0.441 1.00 92.50 89 ALA A CA 1
ATOM 692 C C . ALA A 1 89 ? -9.384 6.389 -0.877 1.00 92.50 89 ALA A C 1
ATOM 694 O O . ALA A 1 89 ? -10.139 6.067 -1.796 1.00 92.50 89 ALA A O 1
ATOM 695 N N . ALA A 1 90 ? -9.472 7.571 -0.263 1.00 92.62 90 ALA A N 1
ATOM 696 C CA . ALA A 1 90 ? -10.414 8.597 -0.685 1.00 92.62 90 ALA A CA 1
ATOM 697 C C . ALA A 1 90 ? -10.092 9.094 -2.102 1.00 92.62 90 ALA A C 1
ATOM 699 O O . ALA A 1 90 ? -10.998 9.208 -2.921 1.00 92.62 90 ALA A O 1
ATOM 700 N N . ALA A 1 91 ? -8.812 9.317 -2.411 1.00 92.25 91 ALA A N 1
ATOM 701 C CA . ALA A 1 91 ? -8.376 9.793 -3.721 1.00 92.25 91 ALA A CA 1
ATOM 702 C C . ALA A 1 91 ? -8.457 8.724 -4.824 1.00 92.25 91 ALA A C 1
ATOM 704 O O . ALA A 1 91 ? -8.919 9.018 -5.920 1.00 92.25 91 ALA A O 1
ATOM 705 N N . ALA A 1 92 ? -8.021 7.492 -4.545 1.00 91.62 92 ALA A N 1
ATOM 706 C CA . ALA A 1 92 ? -7.942 6.424 -5.542 1.00 91.62 92 ALA A CA 1
ATOM 707 C C . ALA A 1 92 ? -9.264 5.662 -5.719 1.00 91.62 92 ALA A C 1
ATOM 709 O O . ALA A 1 92 ? -9.584 5.247 -6.825 1.00 91.62 92 ALA A O 1
ATOM 710 N N . LEU A 1 93 ? -10.027 5.449 -4.638 1.00 92.06 93 LEU A N 1
ATOM 711 C CA . LEU A 1 93 ? -11.248 4.628 -4.660 1.00 92.06 93 LEU A CA 1
ATOM 712 C C . LEU A 1 93 ? -12.536 5.429 -4.438 1.00 92.06 93 LEU A C 1
ATOM 714 O O . LEU A 1 93 ? -13.618 4.846 -4.514 1.00 92.06 93 LEU A O 1
ATOM 718 N N . GLY A 1 94 ? -12.451 6.712 -4.072 1.00 90.88 94 GLY A N 1
ATOM 719 C CA . GLY A 1 94 ? -13.620 7.495 -3.661 1.00 90.88 94 GLY A CA 1
ATOM 720 C C . GLY A 1 94 ? -14.269 6.989 -2.367 1.00 90.88 94 GLY A C 1
ATOM 721 O O . GLY A 1 94 ? -15.466 7.179 -2.163 1.00 90.88 94 GLY A O 1
ATOM 722 N N . ARG A 1 95 ? -13.520 6.284 -1.501 1.00 89.19 95 ARG A N 1
ATOM 723 C CA . ARG A 1 95 ? -14.053 5.658 -0.276 1.00 89.19 95 ARG A CA 1
ATOM 724 C C . ARG A 1 95 ? -13.322 6.129 0.969 1.00 89.19 95 ARG A C 1
ATOM 726 O O . ARG A 1 95 ? -12.097 6.151 1.013 1.00 89.19 95 ARG A O 1
ATOM 733 N N . VAL A 1 96 ? -14.087 6.400 2.021 1.00 88.81 96 VAL A N 1
ATOM 734 C CA . VAL A 1 96 ? -13.546 6.713 3.346 1.00 88.81 96 VAL A CA 1
ATOM 735 C C . VAL A 1 96 ? -13.362 5.422 4.137 1.00 88.81 96 VAL A C 1
ATOM 737 O O . VAL A 1 96 ? -14.292 4.628 4.283 1.00 88.81 96 VAL A O 1
ATOM 740 N N . ILE A 1 97 ? -12.154 5.214 4.658 1.00 88.81 97 ILE A N 1
ATOM 741 C CA . ILE A 1 97 ? -11.821 4.075 5.518 1.00 88.81 97 ILE A CA 1
ATOM 742 C C . ILE A 1 97 ? -11.747 4.572 6.966 1.00 88.81 97 ILE A C 1
ATOM 744 O O . ILE A 1 97 ? -11.127 5.609 7.212 1.00 88.81 97 ILE A O 1
ATOM 748 N N . PRO A 1 98 ? -12.333 3.855 7.942 1.00 89.56 98 PRO A N 1
ATOM 749 C CA . PRO A 1 98 ? -12.180 4.217 9.345 1.00 89.56 98 PRO A CA 1
ATOM 750 C C . PRO A 1 98 ? -10.714 4.092 9.776 1.00 89.56 98 PRO A C 1
ATOM 752 O O . PRO A 1 98 ? -10.075 3.068 9.520 1.00 89.56 98 PRO A O 1
ATOM 755 N N . SER A 1 99 ? -10.206 5.109 10.471 1.00 89.56 99 SER A N 1
ATOM 756 C CA . SER A 1 99 ? -8.882 5.098 11.098 1.00 89.56 99 SER A CA 1
ATOM 757 C C . SER A 1 99 ? -9.029 4.993 12.608 1.00 89.56 99 SER A C 1
ATOM 759 O O . SER A 1 99 ? -9.782 5.758 13.211 1.00 89.56 99 SER A O 1
ATOM 761 N N . PHE A 1 100 ? -8.318 4.051 13.225 1.00 9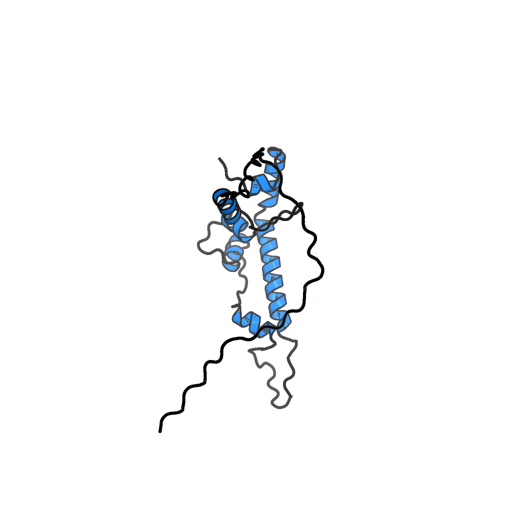0.50 100 PHE A N 1
ATOM 762 C CA . PHE A 1 100 ? -8.275 3.918 14.677 1.00 90.50 100 PHE A CA 1
ATOM 763 C C . PHE A 1 100 ? -6.847 4.152 15.171 1.00 90.50 100 PHE A C 1
ATOM 765 O O . PHE A 1 100 ? -5.911 3.582 14.606 1.00 90.50 100 PHE A O 1
ATOM 772 N N . PRO A 1 101 ? -6.654 4.941 16.242 1.00 91.00 101 PRO A N 1
ATOM 773 C CA . PRO A 1 101 ? -5.340 5.106 16.841 1.00 91.00 101 PRO A CA 1
ATOM 774 C C . PRO A 1 101 ? -4.759 3.760 17.309 1.00 91.00 101 PRO A C 1
ATOM 776 O O . PRO A 1 101 ? -5.506 2.925 17.840 1.00 91.00 101 PRO A O 1
ATOM 779 N N . PRO A 1 102 ? -3.430 3.556 17.227 1.00 90.62 102 PRO A N 1
ATOM 780 C CA . PRO A 1 102 ? -2.787 2.324 17.691 1.00 90.62 102 PRO A CA 1
ATOM 781 C C . PRO A 1 102 ? -3.096 1.991 19.157 1.00 90.62 102 PRO A C 1
ATOM 783 O O . PRO A 1 102 ? -3.233 0.824 19.522 1.00 90.62 102 PRO A O 1
ATOM 786 N N . SER A 1 103 ? -3.281 3.014 19.997 1.00 91.62 103 SER A N 1
ATOM 787 C CA . SER A 1 103 ? -3.664 2.857 21.403 1.00 91.62 103 SER A CA 1
ATOM 788 C C . SER A 1 103 ? -5.025 2.170 21.576 1.00 91.62 103 SER A C 1
ATOM 790 O O . SER A 1 103 ? -5.183 1.348 22.477 1.00 91.62 103 SER A O 1
ATOM 792 N N . VAL A 1 104 ? -5.994 2.454 20.700 1.00 89.44 104 VAL A N 1
ATOM 793 C CA . VAL A 1 104 ? -7.328 1.833 20.704 1.00 89.44 104 VAL A CA 1
ATOM 794 C C . VAL A 1 104 ? -7.248 0.392 20.207 1.00 89.44 104 VAL A C 1
ATOM 796 O O . VAL A 1 104 ? -7.799 -0.508 20.839 1.00 89.44 104 VAL A O 1
ATOM 799 N N . MET A 1 105 ? -6.496 0.147 19.131 1.00 89.38 105 MET A N 1
ATOM 800 C CA . MET A 1 105 ? -6.276 -1.209 18.615 1.00 89.38 105 MET A CA 1
ATOM 801 C C . MET A 1 105 ? -5.605 -2.116 19.653 1.00 89.38 105 MET A C 1
ATOM 803 O O . MET A 1 105 ? -5.991 -3.275 19.802 1.00 89.38 105 MET A O 1
ATOM 807 N N . ALA A 1 106 ? -4.639 -1.582 20.406 1.00 89.81 106 ALA A N 1
ATOM 808 C CA . ALA A 1 106 ? -3.952 -2.315 21.462 1.00 89.81 106 ALA A CA 1
ATOM 809 C C . ALA A 1 106 ? -4.890 -2.671 22.628 1.00 89.81 106 ALA A C 1
ATOM 811 O O . ALA A 1 106 ? -4.823 -3.787 23.140 1.00 89.81 106 ALA A O 1
ATOM 812 N N . LYS A 1 107 ? -5.809 -1.768 23.004 1.00 87.12 107 LYS A N 1
ATOM 813 C CA . LYS A 1 107 ? -6.859 -2.044 24.004 1.00 87.12 107 LYS A CA 1
ATOM 814 C C . LYS A 1 107 ? -7.784 -3.175 23.542 1.00 87.12 107 LYS A C 1
ATOM 816 O O . LYS A 1 107 ? -7.944 -4.165 24.254 1.00 87.12 107 LYS A O 1
ATOM 821 N N . TRP A 1 108 ? -8.284 -3.106 22.304 1.00 87.12 108 TRP A N 1
ATOM 822 C CA . TRP A 1 108 ? -9.096 -4.183 21.716 1.00 87.12 108 TRP A CA 1
ATOM 823 C C . TRP A 1 108 ? -8.355 -5.519 21.647 1.00 87.12 108 TRP A C 1
ATOM 825 O O . TRP A 1 108 ? -8.951 -6.573 21.855 1.00 87.12 108 TRP A O 1
ATOM 835 N N . PHE A 1 109 ? -7.050 -5.497 21.373 1.00 85.56 109 PHE A N 1
ATOM 836 C CA . PHE A 1 109 ? -6.236 -6.709 21.348 1.00 85.56 109 PHE A CA 1
ATOM 837 C C . PHE A 1 109 ? -6.039 -7.317 22.747 1.00 85.56 109 PHE A C 1
ATOM 839 O O . PHE A 1 109 ? -6.109 -8.539 22.915 1.00 85.56 109 PHE A O 1
ATOM 846 N N . ARG A 1 110 ? -5.862 -6.474 23.773 1.00 85.56 110 ARG A N 1
ATOM 847 C CA . ARG A 1 110 ? -5.751 -6.911 25.175 1.00 85.56 110 ARG A CA 1
ATOM 848 C C . ARG A 1 110 ? -7.065 -7.420 25.772 1.00 85.56 110 ARG A C 1
ATOM 850 O O . ARG A 1 110 ? -7.030 -8.097 26.795 1.00 85.56 110 ARG A O 1
ATOM 857 N N . GLY A 1 111 ? -8.198 -7.199 25.107 1.00 75.19 111 GLY A N 1
ATOM 858 C CA . GLY A 1 111 ? -9.512 -7.555 25.646 1.00 75.19 111 GLY A CA 1
ATOM 859 C C . GLY A 1 111 ? -10.140 -6.440 26.486 1.00 75.19 111 GLY A C 1
ATOM 860 O O . GLY A 1 111 ? -11.157 -6.662 27.133 1.00 75.19 111 GLY A O 1
ATOM 861 N N . GLU A 1 112 ? -9.524 -5.257 26.503 1.00 71.00 112 GLU A N 1
ATOM 862 C CA . GLU A 1 112 ? -9.992 -4.081 27.232 1.00 71.00 112 GLU A CA 1
ATOM 863 C C . GLU A 1 112 ? -11.024 -3.363 26.359 1.00 71.00 112 GLU A C 1
ATOM 865 O O . GLU A 1 112 ? -10.688 -2.507 25.537 1.00 71.00 112 GLU A O 1
ATOM 870 N N . ASP A 1 113 ? -12.290 -3.757 26.485 1.00 65.06 113 ASP A N 1
ATOM 871 C CA . ASP A 1 113 ? -13.389 -3.049 25.836 1.00 65.06 113 ASP A CA 1
ATOM 872 C C . ASP A 1 113 ? -13.677 -1.730 26.571 1.00 65.06 113 ASP A C 1
ATOM 874 O O . ASP A 1 113 ? -14.042 -1.759 27.745 1.00 65.06 113 ASP A O 1
ATOM 878 N N . PRO A 1 114 ? -13.591 -0.562 25.902 1.00 58.94 114 PRO A N 1
ATOM 879 C CA . PRO A 1 114 ? -13.989 0.712 26.504 1.00 58.94 114 PRO A CA 1
ATOM 880 C C . PRO A 1 114 ? -15.506 0.830 26.703 1.00 58.94 114 PRO A C 1
ATOM 882 O O . PRO A 1 114 ? -15.961 1.748 27.375 1.00 58.94 114 PRO A O 1
ATOM 885 N N . HIS A 1 115 ? -16.291 -0.054 26.076 1.00 53.09 115 HIS A N 1
ATOM 886 C CA . HIS A 1 115 ? -17.748 0.004 26.082 1.00 53.09 115 HIS A CA 1
ATOM 887 C C . HIS A 1 115 ? -18.333 -1.012 27.073 1.00 53.09 115 HIS A C 1
ATOM 889 O O . HIS A 1 115 ? -18.341 -2.213 26.777 1.00 53.09 115 HIS A O 1
ATOM 895 N N . PRO A 1 116 ? -18.894 -0.559 28.207 1.00 52.94 116 PRO A N 1
ATOM 896 C CA . PRO A 1 116 ? -19.660 -1.405 29.107 1.00 52.94 116 PRO A CA 1
ATOM 897 C C . PRO A 1 116 ? -21.042 -1.668 28.495 1.00 52.94 116 PRO A C 1
ATOM 899 O O . PRO A 1 116 ? -22.031 -1.068 28.887 1.00 52.94 116 PRO A O 1
ATOM 902 N N . SER A 1 117 ? -21.129 -2.543 27.492 1.00 54.41 117 SER A N 1
ATOM 903 C CA . SER A 1 117 ? -22.435 -2.974 26.953 1.00 54.41 117 SER A CA 1
ATOM 904 C C . SER A 1 117 ? -23.073 -4.114 27.762 1.00 54.41 117 SER A C 1
ATOM 906 O O . SER A 1 117 ? -24.167 -4.556 27.436 1.00 54.41 117 SER A O 1
ATOM 908 N N . HIS A 1 118 ? -22.426 -4.558 28.847 1.00 49.31 118 HIS A N 1
ATOM 909 C CA . HIS A 1 118 ? -23.003 -5.487 29.820 1.00 49.31 118 HIS A CA 1
ATOM 910 C C . HIS A 1 118 ? -22.270 -5.372 31.173 1.00 49.31 118 HIS A C 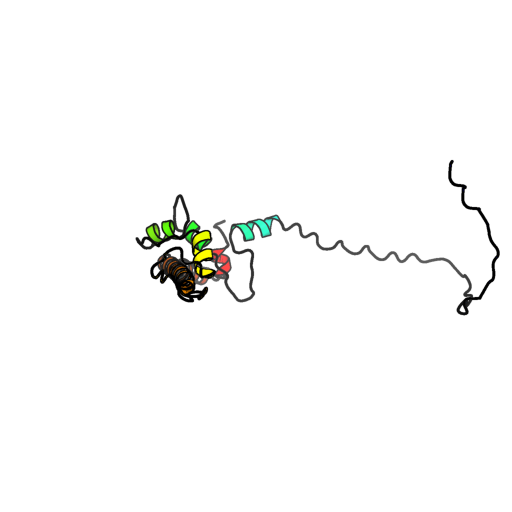1
ATOM 912 O O . HIS A 1 118 ? -21.501 -6.248 31.563 1.00 49.31 118 HIS A O 1
ATOM 918 N N . GLN A 1 119 ? -22.440 -4.255 31.891 1.00 46.84 119 GLN A N 1
ATOM 919 C CA . GLN A 1 119 ? -22.102 -4.213 33.322 1.00 46.84 119 GLN A CA 1
ATOM 920 C C . GLN A 1 119 ? -23.185 -4.981 34.091 1.00 46.84 119 GLN A C 1
ATOM 922 O O . GLN A 1 119 ? -24.115 -4.402 34.638 1.00 46.84 119 GLN A O 1
ATOM 927 N N . THR A 1 120 ? -23.089 -6.308 34.111 1.00 47.94 120 THR A N 1
ATOM 928 C CA . THR A 1 120 ? -23.703 -7.101 35.182 1.00 47.94 120 THR A CA 1
ATOM 929 C C . THR A 1 120 ? -22.807 -6.952 36.421 1.00 47.94 120 THR A C 1
ATOM 931 O O . THR A 1 120 ? -21.636 -7.326 36.326 1.00 47.94 120 THR A O 1
ATOM 934 N N . PRO A 1 121 ? -23.284 -6.405 37.560 1.00 49.97 121 PRO A N 1
ATOM 935 C CA . PRO A 1 121 ? -22.434 -5.999 38.695 1.00 49.97 121 PRO A CA 1
ATOM 936 C C . PRO A 1 121 ? -21.759 -7.137 39.483 1.00 49.97 121 PRO A C 1
ATOM 938 O O . PRO A 1 121 ? -21.180 -6.897 40.537 1.00 49.97 121 PRO A O 1
ATOM 941 N N . SER A 1 122 ? -21.848 -8.383 39.026 1.00 45.69 122 SER A N 1
ATOM 942 C CA . SER A 1 122 ? -21.562 -9.563 39.844 1.00 45.69 122 SER A CA 1
ATOM 943 C C . SER A 1 122 ? -21.035 -10.732 39.008 1.00 45.69 122 SER A C 1
ATOM 945 O O . SER A 1 122 ? -21.603 -11.818 39.005 1.00 45.69 122 SER A O 1
ATOM 947 N N . ALA A 1 123 ? -19.940 -10.540 38.270 1.00 49.66 123 ALA A N 1
ATOM 948 C CA . ALA A 1 123 ? -19.218 -11.667 37.677 1.00 49.66 123 ALA A CA 1
ATOM 949 C C . ALA A 1 123 ? -17.696 -11.436 37.714 1.00 49.66 123 ALA A C 1
ATOM 951 O O . ALA A 1 123 ? -17.240 -10.353 37.337 1.00 49.66 123 ALA A O 1
ATOM 952 N N . PRO A 1 124 ? -16.885 -12.420 38.150 1.00 51.25 124 PRO A N 1
ATOM 953 C CA . PRO A 1 124 ? -15.435 -12.276 38.210 1.00 51.25 124 PRO A CA 1
ATOM 954 C C . PRO A 1 124 ? -14.863 -12.137 36.796 1.00 51.25 124 PRO A C 1
ATOM 956 O O . PRO A 1 124 ? -15.106 -13.011 35.971 1.00 51.25 124 PRO A O 1
ATOM 959 N N . LEU A 1 125 ? -14.109 -11.055 36.543 1.00 50.81 125 LEU A N 1
ATOM 960 C CA . LEU A 1 125 ? -13.107 -10.834 35.477 1.00 50.81 125 LEU A CA 1
ATOM 961 C C . LEU A 1 125 ? -13.109 -11.851 34.315 1.00 50.81 125 LEU A C 1
ATOM 963 O O . LEU A 1 125 ? -12.104 -12.504 34.015 1.00 50.81 125 LEU A O 1
ATOM 967 N N . GLN A 1 126 ? -14.230 -11.973 33.609 1.00 47.88 126 GLN A N 1
ATOM 968 C CA . GLN A 1 126 ? -14.299 -12.812 32.427 1.00 47.88 126 GLN A CA 1
ATOM 969 C C . GLN A 1 126 ? -13.723 -11.992 31.280 1.00 47.88 126 GLN A C 1
ATOM 971 O O . GLN A 1 126 ? -14.399 -11.123 30.741 1.00 47.88 126 GLN A O 1
ATOM 976 N N . ARG A 1 127 ? -12.443 -12.228 30.945 1.00 51.53 127 ARG A N 1
ATOM 977 C CA . ARG A 1 127 ? -11.788 -11.650 29.759 1.00 51.53 127 ARG A CA 1
ATOM 978 C C . ARG A 1 127 ? -12.698 -11.884 28.555 1.00 51.53 127 ARG A C 1
ATOM 980 O O . ARG A 1 127 ? -12.741 -12.992 28.014 1.00 51.53 127 ARG A O 1
ATOM 987 N N . THR A 1 128 ? -13.441 -10.864 28.150 1.00 53.66 128 THR A N 1
ATOM 988 C CA . THR A 1 128 ? -14.342 -10.931 27.011 1.00 53.66 128 THR A CA 1
ATOM 989 C C . THR A 1 128 ? -13.486 -11.174 25.775 1.00 53.66 128 THR A C 1
ATOM 991 O O . THR A 1 128 ? -12.746 -10.314 25.304 1.00 53.66 128 THR A O 1
ATOM 994 N N . LYS A 1 129 ? -13.572 -12.388 25.219 1.00 57.59 129 LYS A N 1
ATOM 995 C CA . LYS A 1 129 ? -12.936 -12.774 23.943 1.00 57.59 129 LYS A CA 1
ATOM 996 C C . LYS A 1 129 ? -13.427 -11.918 22.754 1.00 57.59 129 LYS A C 1
ATOM 998 O O . LYS A 1 129 ? -12.929 -12.057 21.641 1.00 57.59 129 LYS A O 1
ATOM 1003 N N . THR A 1 130 ? -14.391 -11.034 22.994 1.00 67.38 130 THR A N 1
ATOM 1004 C CA . THR A 1 130 ? -15.224 -10.329 22.023 1.00 67.38 130 THR A CA 1
ATOM 1005 C C . THR A 1 130 ? -14.583 -9.081 21.411 1.00 67.38 130 THR A C 1
ATOM 1007 O O . THR A 1 130 ? -15.156 -8.538 20.482 1.00 67.38 130 THR A O 1
ATOM 1010 N N . SER A 1 131 ? -13.408 -8.606 21.828 1.00 75.56 131 SER A N 1
ATOM 1011 C CA . SER A 1 131 ? -12.826 -7.381 21.234 1.00 75.56 131 SER A CA 1
ATOM 1012 C C . SER A 1 131 ? -11.672 -7.598 20.269 1.00 75.56 131 SER A C 1
ATOM 1014 O O . SER A 1 131 ? -11.498 -6.801 19.345 1.00 75.56 131 SER A O 1
ATOM 1016 N N . ARG A 1 132 ? -10.942 -8.713 20.374 1.00 86.25 132 ARG A N 1
ATOM 1017 C CA . ARG A 1 132 ? -9.776 -8.979 19.507 1.00 86.25 132 ARG A CA 1
ATOM 1018 C C . ARG A 1 132 ? -10.133 -9.052 18.028 1.00 86.25 132 ARG A C 1
ATOM 1020 O O . ARG A 1 132 ? -9.370 -8.575 17.188 1.00 86.25 132 ARG A O 1
ATOM 1027 N N . TRP A 1 133 ? -11.307 -9.602 17.706 1.00 87.25 133 TRP A N 1
ATOM 1028 C CA . TRP A 1 133 ? -11.768 -9.694 16.321 1.00 87.25 133 TRP A CA 1
ATOM 1029 C C . TRP A 1 133 ? -11.911 -8.314 15.673 1.00 87.25 133 TRP A C 1
ATOM 1031 O O . TRP A 1 133 ? -11.727 -8.211 14.466 1.00 87.25 133 TRP A O 1
ATOM 1041 N N . ARG A 1 134 ? -12.184 -7.245 16.443 1.00 88.56 134 ARG A N 1
ATOM 1042 C CA . ARG A 1 134 ? -12.290 -5.874 15.912 1.00 88.56 134 ARG A CA 1
ATOM 1043 C C . ARG A 1 134 ? -10.954 -5.397 15.359 1.00 88.56 134 ARG A C 1
ATOM 1045 O O . ARG A 1 134 ? -10.913 -4.847 14.262 1.00 88.56 134 ARG A O 1
ATOM 1052 N N . CYS A 1 135 ? -9.869 -5.671 16.083 1.00 89.50 135 CYS A N 1
ATOM 1053 C CA . CYS A 1 135 ? -8.510 -5.367 15.640 1.00 89.50 135 CYS A CA 1
ATOM 1054 C C . CYS A 1 135 ? -8.156 -6.153 14.367 1.00 89.50 135 CYS A C 1
ATOM 1056 O O . CYS A 1 135 ? -7.737 -5.560 13.374 1.00 89.50 135 CYS A O 1
ATOM 1058 N N . LEU A 1 136 ? -8.421 -7.465 14.355 1.00 91.12 136 LEU A N 1
ATOM 1059 C CA . LEU A 1 136 ? -8.168 -8.315 13.185 1.00 91.12 136 LEU A CA 1
ATOM 1060 C C . LEU A 1 136 ? -8.994 -7.888 11.968 1.00 91.12 136 LEU A C 1
ATOM 1062 O O . LEU A 1 136 ? -8.454 -7.760 10.873 1.00 91.12 136 LEU A O 1
ATOM 1066 N N . LYS A 1 137 ? -10.287 -7.606 12.159 1.00 92.00 137 LYS A N 1
ATOM 1067 C CA . LYS A 1 137 ? -11.173 -7.110 11.102 1.00 92.00 137 LYS A CA 1
ATOM 1068 C C . LYS A 1 137 ? -10.674 -5.778 10.557 1.00 92.00 137 LYS A C 1
ATOM 1070 O O . LYS A 1 137 ? -10.650 -5.600 9.345 1.00 92.00 137 LYS A O 1
ATOM 1075 N N . HIS A 1 138 ? -10.260 -4.856 11.424 1.00 92.12 138 HIS A N 1
ATOM 1076 C CA . HIS A 1 138 ? -9.708 -3.578 10.993 1.00 92.12 138 HIS A CA 1
ATOM 1077 C C . HIS A 1 138 ? -8.439 -3.765 10.153 1.00 92.12 138 HIS A C 1
ATOM 1079 O O . HIS A 1 138 ? -8.344 -3.194 9.068 1.00 92.12 138 HIS A O 1
ATOM 1085 N N . LEU A 1 139 ? -7.505 -4.612 10.597 1.00 92.69 139 LEU A N 1
ATOM 1086 C CA . LEU A 1 139 ? -6.282 -4.889 9.845 1.00 92.69 139 LEU A CA 1
ATOM 1087 C C . LEU A 1 139 ? -6.581 -5.558 8.496 1.00 92.69 139 LEU A C 1
ATOM 1089 O O . LEU A 1 139 ? -6.040 -5.132 7.481 1.00 92.69 139 LEU A O 1
ATOM 1093 N N . ALA A 1 140 ? -7.493 -6.533 8.466 1.00 94.50 140 ALA A N 1
ATOM 1094 C CA . ALA A 1 140 ? -7.923 -7.205 7.240 1.00 94.50 140 ALA A CA 1
ATOM 1095 C C . ALA A 1 140 ? -8.602 -6.249 6.245 1.00 94.50 140 ALA A C 1
ATOM 1097 O O . ALA A 1 140 ? -8.390 -6.343 5.038 1.00 94.50 140 ALA A O 1
ATOM 1098 N N . VAL A 1 141 ? -9.405 -5.298 6.736 1.00 93.50 141 VAL A N 1
ATOM 1099 C CA . VAL A 1 141 ? -9.987 -4.247 5.889 1.00 93.50 141 VAL A CA 1
ATOM 1100 C C . VAL A 1 141 ? -8.884 -3.367 5.307 1.00 93.50 141 VAL A C 1
ATOM 1102 O O . VAL A 1 141 ? -8.902 -3.111 4.106 1.00 93.50 141 VAL A O 1
ATOM 1105 N N . ARG A 1 142 ? -7.895 -2.953 6.111 1.00 92.69 142 ARG A N 1
ATOM 1106 C CA . ARG A 1 142 ? -6.772 -2.135 5.626 1.00 92.69 142 ARG A CA 1
ATOM 1107 C C . ARG A 1 142 ? -5.952 -2.858 4.561 1.00 92.69 142 ARG A C 1
ATOM 1109 O O . ARG A 1 142 ? -5.708 -2.270 3.514 1.00 92.69 142 ARG A O 1
ATOM 1116 N N . THR A 1 143 ? -5.581 -4.121 4.786 1.00 93.81 143 THR A N 1
ATOM 1117 C CA . THR A 1 143 ? -4.801 -4.900 3.808 1.00 93.81 143 THR A CA 1
ATOM 1118 C C . THR A 1 143 ? -5.575 -5.105 2.513 1.00 93.81 143 THR A C 1
ATOM 1120 O O . THR A 1 143 ? -5.034 -4.866 1.435 1.00 93.81 143 THR A O 1
ATOM 1123 N N . ARG A 1 144 ? -6.863 -5.461 2.598 1.00 94.44 144 ARG A N 1
ATOM 1124 C CA . ARG A 1 144 ? -7.726 -5.587 1.418 1.00 94.44 144 ARG A CA 1
ATOM 1125 C C . ARG A 1 144 ? -7.840 -4.267 0.661 1.00 94.44 144 ARG A C 1
ATOM 1127 O O . ARG A 1 144 ? -7.737 -4.267 -0.558 1.00 94.44 144 ARG A O 1
ATOM 1134 N N . CYS A 1 145 ? -8.027 -3.150 1.361 1.00 93.94 145 CYS A N 1
ATOM 1135 C CA . CYS A 1 145 ? -8.063 -1.832 0.735 1.00 93.94 145 CYS A CA 1
ATOM 1136 C C . CYS A 1 145 ? -6.749 -1.505 0.020 1.00 93.94 145 CYS A C 1
ATOM 1138 O O . CYS A 1 145 ? -6.799 -1.049 -1.115 1.00 93.94 145 CYS A O 1
ATOM 1140 N N . THR A 1 146 ? -5.590 -1.789 0.622 1.00 93.50 146 THR A N 1
ATOM 1141 C CA . THR A 1 146 ? -4.293 -1.594 -0.044 1.00 93.50 146 THR A CA 1
ATOM 1142 C C . THR A 1 146 ? -4.181 -2.413 -1.329 1.00 93.50 146 THR A C 1
ATOM 1144 O O . THR A 1 146 ? -3.747 -1.872 -2.338 1.00 93.50 146 THR A O 1
ATOM 1147 N N . LEU A 1 147 ? -4.612 -3.679 -1.325 1.00 93.94 147 LEU A N 1
ATOM 1148 C CA . LEU A 1 147 ? -4.599 -4.512 -2.533 1.00 93.94 147 LEU A CA 1
ATOM 1149 C C . LEU A 1 147 ? -5.502 -3.945 -3.633 1.00 93.94 147 LEU A C 1
ATOM 1151 O O . LEU A 1 147 ? -5.072 -3.851 -4.774 1.00 93.94 147 LEU A O 1
ATOM 1155 N N . VAL A 1 148 ? -6.717 -3.512 -3.283 1.00 94.88 148 VAL A N 1
ATOM 1156 C CA . VAL A 1 148 ? -7.649 -2.902 -4.247 1.00 94.88 148 VAL A CA 1
ATOM 1157 C C . VAL A 1 148 ? -7.087 -1.599 -4.817 1.00 94.88 148 VAL A C 1
ATOM 1159 O O . VAL A 1 148 ? -7.254 -1.335 -5.999 1.00 94.88 148 VAL A O 1
ATOM 1162 N N . ILE A 1 149 ? -6.400 -0.786 -4.010 1.00 94.19 149 ILE A N 1
ATOM 1163 C CA . ILE A 1 149 ? -5.749 0.436 -4.505 1.00 94.19 149 ILE A CA 1
ATOM 1164 C C . ILE A 1 149 ? -4.632 0.086 -5.492 1.00 94.19 149 ILE A C 1
ATOM 1166 O O . ILE A 1 149 ? -4.551 0.697 -6.550 1.00 94.19 149 ILE A O 1
ATOM 1170 N N . LEU A 1 150 ? -3.782 -0.891 -5.165 1.00 93.12 150 LEU A N 1
ATOM 1171 C CA . LEU A 1 150 ? -2.693 -1.310 -6.052 1.00 93.12 150 LEU A CA 1
ATOM 1172 C C . LEU A 1 150 ? -3.210 -1.869 -7.382 1.00 93.12 150 LEU A C 1
ATOM 1174 O O . LEU A 1 150 ? -2.612 -1.593 -8.416 1.00 93.12 150 LEU A O 1
ATOM 1178 N N . ASP A 1 151 ? -4.321 -2.603 -7.341 1.00 93.62 151 ASP A N 1
ATOM 1179 C CA . ASP A 1 151 ? -5.017 -3.113 -8.523 1.00 93.62 151 ASP A CA 1
ATOM 1180 C C . ASP A 1 151 ? -5.575 -1.968 -9.387 1.00 93.62 151 ASP A C 1
ATOM 1182 O O . ASP A 1 151 ? -5.295 -1.900 -10.578 1.00 93.62 151 ASP A O 1
ATOM 1186 N N . GLN A 1 152 ? -6.262 -0.991 -8.780 1.00 93.88 152 GLN A N 1
ATOM 1187 C CA . GLN A 1 152 ? -6.793 0.177 -9.500 1.00 93.88 152 GLN A CA 1
ATOM 1188 C C . GLN A 1 152 ? -5.707 1.070 -10.111 1.00 93.88 152 GLN A C 1
ATOM 1190 O O . GLN A 1 152 ? -5.928 1.674 -11.157 1.00 93.88 152 GLN A O 1
ATOM 1195 N N . LEU A 1 153 ? -4.541 1.176 -9.470 1.00 92.31 153 LEU A N 1
ATOM 1196 C CA . LEU A 1 153 ? -3.430 1.961 -10.007 1.00 92.31 153 LEU A CA 1
ATOM 1197 C C . LEU A 1 153 ? -2.707 1.258 -11.161 1.00 92.31 153 LEU A C 1
ATOM 1199 O O . LEU A 1 153 ? -1.955 1.931 -11.860 1.00 92.31 153 LEU A O 1
ATOM 1203 N N . ASP A 1 154 ? -2.893 -0.053 -11.348 1.00 93.38 154 ASP A N 1
ATOM 1204 C CA . ASP A 1 154 ? -2.313 -0.889 -12.412 1.00 93.38 154 ASP A CA 1
ATOM 1205 C C . ASP A 1 154 ? -0.822 -0.618 -12.722 1.00 93.38 154 ASP A C 1
ATOM 1207 O O . ASP A 1 154 ? -0.355 -0.624 -13.862 1.00 93.38 154 ASP A O 1
ATOM 1211 N N . ILE A 1 155 ? -0.035 -0.332 -11.682 1.00 91.31 155 ILE A N 1
ATOM 1212 C CA . ILE A 1 155 ? 1.389 0.010 -11.841 1.00 91.31 155 ILE A CA 1
ATOM 1213 C C . ILE A 1 155 ? 2.159 -1.210 -12.346 1.00 91.31 155 ILE A C 1
ATOM 1215 O O . ILE A 1 155 ? 3.056 -1.094 -13.177 1.00 91.31 155 ILE A O 1
ATOM 1219 N N . LEU A 1 156 ? 1.798 -2.395 -11.847 1.00 91.56 156 LEU A N 1
ATOM 1220 C CA . LEU A 1 156 ? 2.459 -3.644 -12.206 1.00 91.56 156 LEU A CA 1
ATOM 1221 C C . LEU A 1 156 ? 2.112 -4.103 -13.618 1.00 91.56 156 LEU A C 1
ATOM 1223 O O . LEU A 1 156 ? 3.016 -4.572 -14.304 1.00 91.56 156 LEU A O 1
ATOM 1227 N N . GLY A 1 157 ? 0.861 -3.943 -14.067 1.00 94.19 157 GLY A N 1
ATOM 1228 C CA . GLY A 1 157 ? 0.479 -4.250 -15.445 1.00 94.19 157 GLY A CA 1
ATOM 1229 C C . GLY A 1 157 ? 1.255 -3.377 -16.423 1.00 94.19 157 GLY A C 1
ATOM 1230 O O . GLY A 1 157 ? 1.978 -3.898 -17.274 1.00 94.19 157 GLY A O 1
ATOM 1231 N N . ARG A 1 158 ? 1.242 -2.053 -16.212 1.00 94.12 158 ARG A N 1
ATOM 1232 C CA . ARG A 1 158 ? 2.038 -1.113 -17.021 1.00 94.12 158 ARG A CA 1
ATOM 1233 C C . ARG A 1 158 ? 3.536 -1.416 -16.986 1.00 94.12 158 ARG A C 1
ATOM 1235 O O . ARG A 1 158 ? 4.187 -1.422 -18.029 1.00 94.12 158 ARG A O 1
ATOM 1242 N N . ALA A 1 159 ? 4.096 -1.694 -15.809 1.00 92.56 159 ALA A N 1
ATOM 1243 C CA . ALA A 1 159 ? 5.514 -2.022 -15.680 1.00 92.56 159 ALA A CA 1
ATOM 1244 C C . ALA A 1 159 ? 5.878 -3.346 -16.370 1.00 92.56 159 ALA A C 1
ATOM 1246 O O . ALA A 1 159 ? 6.959 -3.451 -16.946 1.00 92.56 159 ALA A O 1
ATOM 1247 N N . ALA A 1 160 ? 4.982 -4.335 -16.365 1.00 94.19 160 ALA A N 1
ATOM 1248 C CA . ALA A 1 160 ? 5.180 -5.599 -17.067 1.00 94.19 160 ALA A CA 1
ATOM 1249 C C . ALA A 1 160 ? 5.129 -5.435 -18.594 1.00 94.19 160 ALA A C 1
ATOM 1251 O O . ALA A 1 160 ? 5.933 -6.055 -19.291 1.00 94.19 160 ALA A O 1
ATOM 1252 N N . GLU A 1 161 ? 4.239 -4.586 -19.120 1.00 95.69 161 GLU A N 1
ATOM 1253 C CA . GLU A 1 161 ? 4.226 -4.235 -20.549 1.00 95.69 161 GLU A CA 1
ATOM 1254 C C . GLU A 1 161 ? 5.529 -3.540 -20.966 1.00 95.69 161 GLU A C 1
ATOM 1256 O O . GLU A 1 161 ? 6.143 -3.912 -21.970 1.00 95.69 161 GLU A O 1
ATOM 1261 N N . MET A 1 162 ? 6.009 -2.583 -20.162 1.00 93.62 162 MET A N 1
ATOM 1262 C CA . MET A 1 162 ? 7.301 -1.929 -20.396 1.00 93.62 162 MET A CA 1
ATOM 1263 C C . MET A 1 162 ? 8.454 -2.938 -20.350 1.00 93.62 162 MET A C 1
ATOM 1265 O O . MET A 1 162 ? 9.274 -2.969 -21.263 1.00 93.62 162 MET A O 1
ATOM 1269 N N . ALA A 1 163 ? 8.490 -3.813 -19.341 1.00 94.56 163 ALA A N 1
ATOM 1270 C CA . ALA A 1 163 ? 9.512 -4.851 -19.208 1.00 94.56 163 ALA A CA 1
ATOM 1271 C C . ALA A 1 163 ? 9.566 -5.760 -20.445 1.00 94.56 163 ALA A C 1
ATOM 1273 O O . ALA A 1 163 ? 10.644 -5.993 -20.993 1.00 94.56 163 ALA A O 1
ATOM 1274 N N . ARG A 1 164 ? 8.400 -6.210 -20.932 1.00 95.00 164 ARG A N 1
ATOM 1275 C CA . ARG A 1 164 ? 8.300 -7.014 -22.159 1.00 95.00 164 ARG A CA 1
ATOM 1276 C C . ARG A 1 164 ? 8.752 -6.258 -23.401 1.00 95.00 164 ARG A C 1
ATOM 1278 O O . ARG A 1 164 ? 9.422 -6.844 -24.241 1.00 95.00 164 ARG A O 1
ATOM 1285 N N . THR A 1 165 ? 8.406 -4.979 -23.505 1.00 95.31 165 THR A N 1
ATOM 1286 C CA . THR A 1 165 ? 8.763 -4.146 -24.662 1.00 95.31 165 THR A CA 1
ATOM 1287 C C . THR A 1 165 ? 10.268 -3.877 -24.723 1.00 95.31 165 THR A C 1
ATOM 1289 O O . THR A 1 165 ? 10.861 -3.943 -25.795 1.00 95.31 165 THR A O 1
ATOM 1292 N N . TYR A 1 166 ? 10.901 -3.606 -23.579 1.00 92.81 166 TYR A N 1
ATOM 1293 C CA . TYR A 1 166 ? 12.335 -3.308 -23.498 1.00 92.81 166 TYR A CA 1
ATOM 1294 C C . TYR A 1 166 ? 13.224 -4.553 -23.377 1.00 92.81 166 TYR A C 1
ATOM 1296 O O . TYR A 1 166 ? 14.436 -4.446 -23.549 1.00 92.81 166 TYR A O 1
ATOM 1304 N N . GLY A 1 167 ? 12.655 -5.721 -23.062 1.00 94.19 167 GLY A N 1
ATOM 1305 C CA . GLY A 1 167 ? 13.423 -6.946 -22.825 1.00 94.19 167 GLY A CA 1
ATOM 1306 C C . GLY A 1 167 ? 14.279 -6.885 -21.555 1.00 94.19 167 GLY A C 1
ATOM 1307 O O . GLY A 1 167 ? 15.370 -7.449 -21.524 1.00 94.19 167 GLY A O 1
ATOM 1308 N N . ILE A 1 168 ? 13.810 -6.177 -20.522 1.00 93.00 168 ILE A N 1
ATOM 1309 C CA . ILE A 1 168 ? 14.507 -6.028 -19.235 1.00 93.00 168 ILE A CA 1
ATOM 1310 C C . ILE A 1 168 ? 13.668 -6.578 -18.081 1.00 93.00 168 ILE A C 1
ATOM 1312 O O . ILE A 1 168 ? 12.457 -6.756 -18.200 1.00 93.00 168 ILE A O 1
ATOM 1316 N N . ASP A 1 169 ? 14.304 -6.793 -16.930 1.00 89.56 169 ASP A N 1
ATOM 1317 C CA . ASP A 1 169 ? 13.616 -7.276 -15.735 1.00 89.56 169 ASP A CA 1
ATOM 1318 C C . ASP A 1 169 ? 12.574 -6.277 -15.212 1.00 89.56 169 ASP A C 1
ATOM 1320 O O . ASP A 1 169 ? 12.821 -5.071 -15.128 1.00 89.56 169 ASP A O 1
ATOM 1324 N N . LEU A 1 170 ? 11.440 -6.790 -14.723 1.00 88.69 170 LEU A N 1
ATOM 1325 C CA . LEU A 1 170 ? 10.394 -5.979 -14.086 1.00 88.69 170 LEU A CA 1
ATOM 1326 C C . LEU A 1 170 ? 10.938 -5.144 -12.915 1.00 88.69 170 LEU A C 1
ATOM 1328 O O . LEU A 1 170 ? 10.588 -3.978 -12.754 1.00 88.69 170 LEU A O 1
ATOM 1332 N N . ASN A 1 171 ? 11.834 -5.720 -12.110 1.00 87.38 171 ASN A N 1
ATOM 1333 C CA . ASN A 1 171 ? 12.475 -4.987 -11.019 1.00 87.38 171 ASN A CA 1
ATOM 1334 C C . ASN A 1 171 ? 13.348 -3.833 -11.541 1.00 87.38 171 ASN A C 1
ATOM 1336 O O . ASN A 1 171 ? 13.423 -2.786 -10.902 1.00 87.38 171 ASN A O 1
ATOM 1340 N N . ALA A 1 172 ? 13.981 -3.989 -12.708 1.00 85.88 172 ALA A N 1
ATOM 1341 C CA . ALA A 1 172 ? 14.750 -2.915 -13.327 1.00 85.88 172 ALA A CA 1
ATOM 1342 C C . ALA A 1 172 ? 13.835 -1.770 -13.784 1.00 85.88 172 ALA A C 1
ATOM 1344 O O . ALA A 1 172 ? 14.186 -0.618 -13.560 1.00 85.88 172 ALA A O 1
ATOM 1345 N N . VAL A 1 173 ? 12.651 -2.073 -14.328 1.00 88.56 173 VAL A N 1
ATOM 1346 C CA . VAL A 1 173 ? 11.638 -1.062 -14.692 1.00 88.56 173 VAL A CA 1
ATOM 1347 C C . VAL A 1 173 ? 11.142 -0.289 -13.470 1.00 88.56 173 VAL A C 1
ATOM 1349 O O . VAL A 1 173 ? 11.011 0.927 -13.518 1.00 88.56 173 VAL A O 1
ATOM 1352 N N . LEU A 1 174 ? 10.869 -0.986 -12.365 1.00 84.81 174 LEU A N 1
ATOM 1353 C CA . LEU A 1 174 ? 10.319 -0.365 -11.156 1.00 84.81 174 LEU A CA 1
ATOM 1354 C C . LEU A 1 174 ? 11.346 0.459 -10.377 1.00 84.81 174 LEU A C 1
ATOM 1356 O O . LEU A 1 174 ? 10.974 1.381 -9.654 1.00 84.81 174 LEU A O 1
ATOM 1360 N N . THR A 1 175 ? 12.625 0.097 -10.474 1.00 78.25 175 THR A N 1
ATOM 1361 C CA . THR A 1 175 ? 13.683 0.772 -9.721 1.00 78.25 175 THR A CA 1
ATOM 1362 C C . THR A 1 175 ? 14.333 1.882 -10.529 1.00 78.25 175 THR A C 1
ATOM 1364 O O . THR A 1 175 ? 14.533 2.966 -9.988 1.00 78.25 175 THR A O 1
ATOM 1367 N N . ARG A 1 176 ? 14.657 1.666 -11.811 1.00 72.50 176 ARG A N 1
ATOM 1368 C CA . ARG A 1 176 ? 15.392 2.653 -12.613 1.00 72.50 176 ARG A CA 1
ATOM 1369 C C . ARG A 1 176 ? 14.506 3.857 -12.942 1.00 72.50 176 ARG A C 1
ATOM 1371 O O . ARG A 1 176 ? 13.484 3.724 -13.603 1.00 72.50 176 ARG A O 1
ATOM 1378 N N . GLY A 1 177 ? 14.934 5.044 -12.512 1.00 62.22 177 GLY A N 1
ATOM 1379 C CA . GLY A 1 177 ? 14.420 6.302 -13.054 1.00 62.22 177 GLY A CA 1
ATOM 1380 C C . GLY A 1 177 ? 14.884 6.502 -14.501 1.00 62.22 177 GLY A C 1
ATOM 1381 O O . GLY A 1 177 ? 15.887 5.916 -14.912 1.00 62.22 177 GLY A O 1
ATOM 1382 N N . SER A 1 178 ? 14.164 7.328 -15.264 1.00 53.25 178 SER A N 1
ATOM 1383 C CA . SER A 1 178 ? 14.631 7.798 -16.576 1.00 53.25 178 SER A CA 1
ATOM 1384 C C . SER A 1 178 ? 15.985 8.489 -16.398 1.00 53.25 178 SER A C 1
ATOM 1386 O O . SER A 1 178 ? 16.079 9.418 -15.595 1.00 53.25 178 SER A O 1
ATOM 1388 N N . GLN A 1 179 ? 17.016 8.006 -17.098 1.00 50.12 179 GLN A N 1
ATOM 1389 C CA . GLN A 1 179 ? 18.288 8.721 -17.245 1.00 50.12 179 GLN A CA 1
ATOM 1390 C C . GLN A 1 179 ? 18.181 9.787 -18.329 1.00 50.12 179 GLN A C 1
ATOM 1392 O O . GLN A 1 179 ? 17.358 9.589 -19.253 1.00 50.12 179 GLN A O 1
#

Radius of gyration: 35.39 Å; chains: 1; bounding box: 96×48×93 Å